Protein AF-A0A9N8PW43-F1 (afdb_monomer)

Solvent-accessible surface area (backbone atoms only — not comparable to full-atom values): 5631 Å² total; per-residue (Å²): 129,90,78,86,84,59,94,88,70,81,84,90,84,86,83,76,66,88,85,51,99,74,74,54,49,39,78,53,52,91,77,73,48,68,43,84,45,66,54,72,50,75,46,72,51,94,86,70,49,77,48,80,48,76,46,82,48,85,45,71,81,80,69,66,88,92,49,74,75,51,62,56,56,58,55,54,65,74,76,109

Secondary structure (DSSP, 8-state):
--SPPPTT--------GGGS-PPPPEEEETTTEEE-EEEEEEEE-TT--EEEEEEEE----PPPTT-HHHHHHHHHHTT-

Sequence (80 aa):
MDGSPSRGETIPIRLFLGGFDLTPTFREVNKKYSTRYYLSLVLIDEDARRYFKQSEIVLYRQAPEGVEAAQRQAKEIQMS

Structure (mmCIF, N/CA/C/O backbone):
data_AF-A0A9N8PW43-F1
#
_entry.id   AF-A0A9N8PW43-F1
#
loop_
_atom_site.group_PDB
_atom_site.id
_atom_site.type_symbol
_atom_site.label_atom_id
_atom_site.label_alt_id
_atom_site.label_comp_id
_atom_site.label_asym_id
_atom_site.label_entity_id
_atom_site.label_seq_id
_atom_site.pdbx_PDB_ins_code
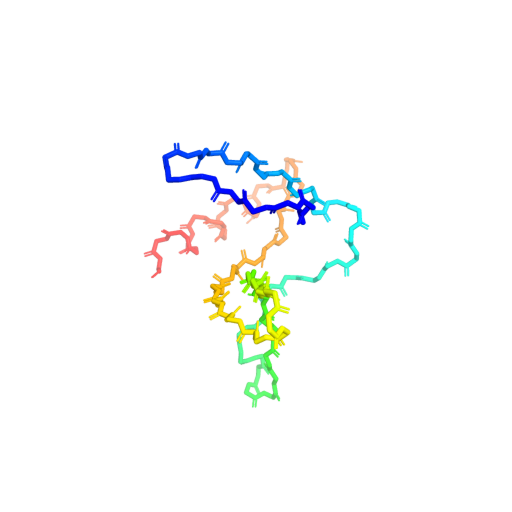_atom_site.Cartn_x
_atom_site.Cartn_y
_atom_site.Cartn_z
_atom_site.occupancy
_atom_site.B_iso_or_equiv
_atom_site.auth_seq_id
_atom_site.auth_comp_id
_atom_site.auth_asym_id
_atom_site.auth_atom_id
_atom_site.pdbx_PDB_model_num
ATOM 1 N N . MET A 1 1 ? 5.273 -4.828 -14.161 1.00 80.75 1 MET A N 1
ATOM 2 C CA . MET A 1 1 ? 5.231 -4.193 -15.488 1.00 80.75 1 MET A CA 1
ATOM 3 C C . MET A 1 1 ? 6.295 -4.889 -16.285 1.00 80.75 1 MET A C 1
ATOM 5 O O . MET A 1 1 ? 7.404 -4.999 -15.778 1.00 80.75 1 MET A O 1
ATOM 9 N N . ASP A 1 2 ? 5.933 -5.393 -17.452 1.00 84.06 2 ASP A N 1
ATOM 10 C CA . ASP A 1 2 ? 6.890 -6.068 -18.314 1.00 84.06 2 ASP A CA 1
ATOM 11 C C . ASP A 1 2 ? 7.515 -5.017 -19.231 1.00 84.06 2 ASP A C 1
ATOM 13 O O . ASP A 1 2 ? 6.801 -4.212 -19.831 1.00 84.06 2 ASP A O 1
ATOM 17 N N . GLY A 1 3 ? 8.845 -5.000 -19.291 1.00 84.25 3 GLY A N 1
ATOM 18 C CA . GLY A 1 3 ? 9.614 -4.036 -20.075 1.00 84.25 3 GLY A CA 1
ATOM 19 C C . GLY A 1 3 ? 10.268 -2.925 -19.250 1.00 84.25 3 GLY A C 1
ATOM 20 O O . GLY A 1 3 ? 9.880 -2.634 -18.117 1.00 84.25 3 GLY A O 1
ATOM 21 N N . SER A 1 4 ? 11.300 -2.325 -19.844 1.00 89.25 4 SER A N 1
ATOM 22 C CA . SER A 1 4 ? 12.067 -1.227 -19.256 1.00 89.25 4 SER A CA 1
ATOM 23 C C . SER A 1 4 ? 11.441 0.111 -19.661 1.00 89.25 4 SER A C 1
ATOM 25 O O . SER A 1 4 ? 11.346 0.377 -20.862 1.00 89.25 4 SER A O 1
ATOM 27 N N . PRO A 1 5 ? 10.978 0.940 -18.710 1.00 91.56 5 PRO A N 1
ATOM 28 C CA . PRO A 1 5 ? 10.384 2.229 -19.035 1.00 91.56 5 PRO A CA 1
ATOM 29 C C . PRO A 1 5 ? 11.443 3.227 -19.516 1.00 91.56 5 PRO A C 1
ATOM 31 O O . PRO A 1 5 ? 12.549 3.304 -18.972 1.00 91.56 5 PRO A O 1
ATOM 34 N N . SER A 1 6 ? 11.083 4.055 -20.494 1.00 93.50 6 SER A N 1
ATOM 35 C CA . SER A 1 6 ? 11.946 5.134 -20.985 1.00 93.50 6 SER A CA 1
ATOM 36 C C . SER A 1 6 ? 11.818 6.392 -20.124 1.00 93.50 6 SER A C 1
ATOM 38 O O . SER A 1 6 ? 10.804 6.652 -19.468 1.00 93.50 6 SER A O 1
ATOM 40 N N . ARG A 1 7 ? 12.847 7.246 -20.148 1.00 93.50 7 ARG A N 1
ATOM 41 C CA . ARG A 1 7 ? 12.810 8.529 -19.435 1.00 93.50 7 ARG A CA 1
ATOM 42 C C . ARG A 1 7 ? 11.631 9.379 -19.925 1.00 93.50 7 ARG A C 1
ATOM 44 O O . ARG A 1 7 ? 11.555 9.710 -21.101 1.00 93.50 7 ARG A O 1
ATOM 51 N N . GLY A 1 8 ? 10.782 9.802 -18.990 1.00 94.75 8 GLY A N 1
ATOM 52 C CA . GLY A 1 8 ? 9.624 10.662 -19.262 1.00 94.75 8 GLY A CA 1
ATOM 53 C C . GLY A 1 8 ? 8.312 9.906 -19.476 1.00 94.75 8 GLY A C 1
ATOM 54 O O . GLY A 1 8 ? 7.263 10.541 -19.557 1.00 94.75 8 GLY A O 1
ATOM 55 N N . GLU A 1 9 ? 8.337 8.574 -19.510 1.00 94.75 9 GLU A N 1
ATOM 56 C CA . GLU A 1 9 ? 7.114 7.779 -19.532 1.00 94.75 9 GLU A CA 1
ATOM 57 C C . GLU A 1 9 ? 6.350 7.888 -18.206 1.00 94.75 9 GLU A C 1
ATOM 59 O O . GLU A 1 9 ? 6.928 7.989 -17.122 1.00 94.75 9 GLU A O 1
ATOM 64 N N . THR A 1 10 ? 5.021 7.874 -18.297 1.00 93.94 10 THR A N 1
ATOM 65 C CA . THR A 1 10 ? 4.117 7.920 -17.146 1.00 93.94 10 THR A CA 1
ATOM 66 C C . THR A 1 10 ? 3.181 6.726 -17.208 1.00 93.94 10 THR A C 1
ATOM 68 O O . THR A 1 10 ? 2.454 6.551 -18.184 1.00 93.94 10 THR A O 1
ATOM 71 N N . ILE A 1 11 ? 3.177 5.918 -16.150 1.00 92.56 11 ILE A N 1
ATOM 72 C CA . ILE A 1 11 ? 2.352 4.712 -16.055 1.00 92.56 11 ILE A CA 1
ATOM 73 C C . ILE A 1 11 ? 1.209 4.986 -15.070 1.00 92.56 11 ILE A C 1
ATOM 75 O O . ILE A 1 11 ? 1.473 5.199 -13.883 1.00 92.56 11 ILE A O 1
ATOM 79 N N . PRO A 1 12 ? -0.058 5.001 -15.515 1.00 95.94 12 PRO A N 1
ATOM 80 C CA . PRO A 1 12 ? -1.185 5.190 -14.613 1.00 95.94 12 PRO A CA 1
ATOM 81 C C . PRO A 1 12 ? -1.413 3.937 -13.757 1.00 95.94 12 PRO A C 1
ATOM 83 O O . PRO A 1 12 ? -1.407 2.815 -14.259 1.00 95.94 12 PRO A O 1
ATOM 86 N N . ILE A 1 13 ? -1.667 4.132 -12.461 1.00 95.38 13 ILE A N 1
ATOM 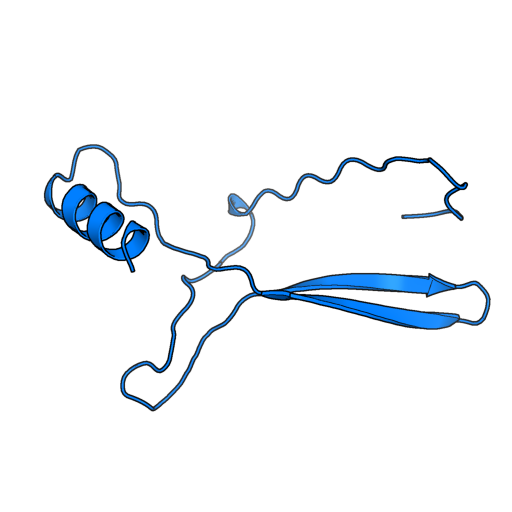87 C CA . ILE A 1 13 ? -1.940 3.049 -11.507 1.00 95.38 13 ILE A CA 1
ATOM 88 C C . ILE A 1 13 ? -3.331 3.254 -10.910 1.00 95.38 13 ILE A C 1
ATOM 90 O O . ILE A 1 13 ? -3.661 4.341 -10.437 1.00 95.38 13 ILE A O 1
ATOM 94 N N . ARG A 1 14 ? -4.145 2.194 -10.896 1.00 96.94 14 ARG A N 1
ATOM 95 C CA . ARG A 1 14 ? -5.436 2.160 -10.202 1.00 96.94 14 ARG A CA 1
ATOM 96 C C . ARG A 1 14 ? -5.559 0.860 -9.417 1.00 96.94 14 ARG A C 1
ATOM 98 O O . ARG A 1 14 ? -5.551 -0.215 -10.004 1.00 96.94 14 ARG A O 1
ATOM 105 N N . LEU A 1 15 ? -5.695 0.978 -8.099 1.00 95.88 15 LEU A N 1
ATOM 106 C CA . LEU A 1 15 ? -5.887 -0.143 -7.182 1.00 95.88 15 LEU A CA 1
ATOM 107 C C . LEU A 1 15 ? -7.201 0.056 -6.426 1.00 95.88 15 LEU A C 1
ATOM 109 O O . LEU A 1 15 ? -7.325 0.975 -5.620 1.00 95.88 15 LEU A O 1
ATOM 113 N N . PHE A 1 16 ? -8.191 -0.791 -6.698 1.00 97.00 16 PHE A N 1
ATOM 114 C CA . PHE A 1 16 ? -9.466 -0.759 -5.986 1.00 97.00 16 PHE A CA 1
ATOM 115 C C . PHE A 1 16 ? -9.367 -1.572 -4.698 1.00 97.00 16 PHE A C 1
ATOM 117 O O . PHE A 1 16 ? -9.072 -2.762 -4.736 1.00 97.00 16 PHE A O 1
ATOM 124 N N . LEU A 1 17 ? -9.651 -0.939 -3.559 1.00 96.44 17 LEU A N 1
ATOM 125 C CA . LEU A 1 17 ? -9.513 -1.582 -2.248 1.00 96.44 17 LEU A CA 1
ATOM 126 C C . LEU A 1 17 ? -10.652 -2.561 -1.917 1.00 96.44 17 LEU A C 1
ATOM 128 O O . LEU A 1 17 ? -10.462 -3.443 -1.091 1.00 96.44 17 LEU A O 1
ATOM 132 N N . GLY A 1 18 ? -11.812 -2.451 -2.575 1.00 95.56 18 GLY A N 1
ATOM 133 C CA . GLY A 1 18 ? -13.003 -3.25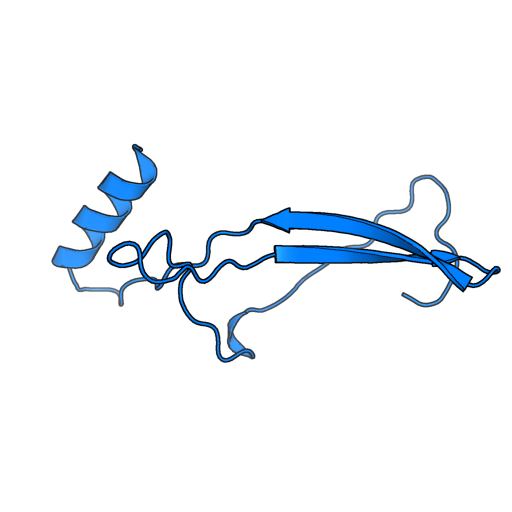6 -2.258 1.00 95.56 18 GLY A CA 1
ATOM 134 C C . GLY A 1 18 ? -12.887 -4.758 -2.547 1.00 95.56 18 GLY A C 1
ATOM 135 O O . GLY A 1 18 ? -13.711 -5.524 -2.063 1.00 95.56 18 GLY A O 1
ATOM 136 N N . GLY A 1 19 ? -11.882 -5.187 -3.318 1.00 94.94 19 GLY A N 1
ATOM 137 C CA . GLY A 1 19 ? -11.607 -6.608 -3.573 1.00 94.94 19 GLY A CA 1
ATOM 138 C C . GLY A 1 19 ? -10.737 -7.281 -2.507 1.00 94.94 19 GLY A C 1
ATOM 139 O O . GLY A 1 19 ? -10.452 -8.469 -2.625 1.00 94.94 19 GLY A O 1
ATOM 140 N N . PHE A 1 20 ? -10.289 -6.534 -1.496 1.00 96.75 20 PHE A N 1
ATOM 141 C CA . PHE A 1 20 ? -9.408 -7.021 -0.442 1.00 96.75 20 PHE A CA 1
ATOM 142 C C . PHE A 1 20 ? -10.125 -6.978 0.908 1.00 96.75 20 PHE A C 1
ATOM 144 O O . PHE A 1 20 ? -10.790 -5.994 1.233 1.00 96.75 20 PHE A O 1
ATOM 151 N N . ASP A 1 21 ? -9.941 -8.017 1.720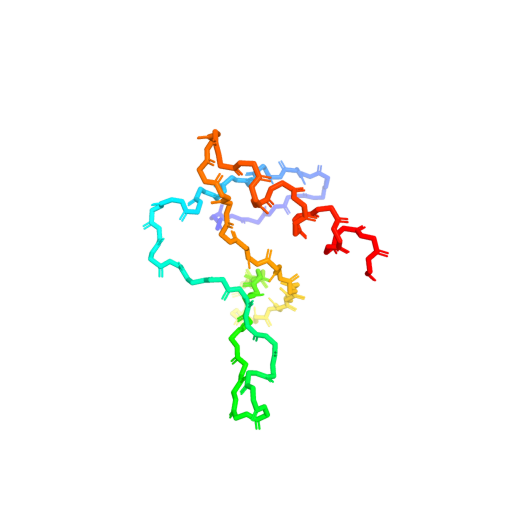 1.00 96.56 21 ASP A N 1
ATOM 152 C CA . ASP A 1 21 ? -10.435 -8.049 3.099 1.00 96.56 21 ASP A CA 1
ATOM 153 C C . ASP A 1 21 ? -9.492 -7.250 4.015 1.00 96.56 21 ASP A C 1
ATOM 155 O O . ASP A 1 21 ? -8.576 -7.782 4.646 1.00 96.56 21 ASP A O 1
ATOM 159 N N . LEU A 1 22 ? -9.638 -5.923 3.982 1.00 96.94 22 LEU A N 1
ATOM 160 C CA . LEU A 1 22 ? -8.796 -4.980 4.719 1.00 96.94 22 LEU A CA 1
ATOM 161 C C . LEU A 1 22 ? -9.461 -4.542 6.024 1.00 96.94 22 LEU A C 1
ATOM 163 O O . LEU A 1 22 ? -10.672 -4.324 6.100 1.00 96.94 22 LEU A O 1
ATOM 167 N N . THR A 1 23 ? -8.637 -4.309 7.042 1.00 97.50 23 THR A N 1
ATOM 168 C CA . THR A 1 23 ? -9.049 -3.646 8.279 1.00 97.50 23 THR A CA 1
ATOM 169 C C . THR A 1 23 ? -8.599 -2.178 8.264 1.00 97.50 23 THR A C 1
ATOM 171 O O . THR A 1 23 ? -7.781 -1.780 7.428 1.00 97.50 23 THR A O 1
ATOM 174 N N . PRO A 1 24 ? -9.146 -1.320 9.142 1.00 98.06 24 PRO A N 1
ATOM 175 C CA . PRO A 1 24 ? -8.606 0.020 9.342 1.00 98.06 24 PRO A CA 1
ATOM 176 C C . PRO A 1 24 ? -7.165 -0.013 9.865 1.00 98.06 24 PRO A C 1
ATOM 178 O O . PRO A 1 24 ? -6.728 -0.975 10.494 1.00 98.06 24 PRO A O 1
ATOM 181 N N . THR A 1 25 ? -6.439 1.084 9.679 1.00 98.38 25 THR A N 1
ATOM 182 C CA . THR A 1 25 ? -5.164 1.296 10.358 1.00 98.38 25 THR A CA 1
ATOM 183 C C . THR A 1 25 ? -5.412 1.462 11.858 1.00 98.38 25 THR A C 1
ATOM 185 O O . THR A 1 25 ? -6.174 2.327 12.288 1.00 98.38 25 THR A O 1
ATOM 188 N N . PHE A 1 26 ? -4.716 0.665 12.662 1.00 9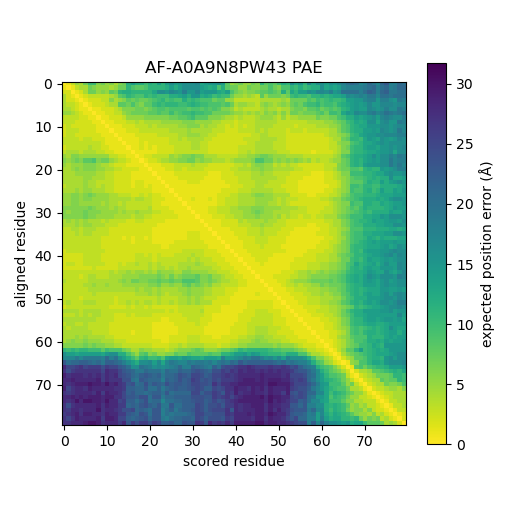7.81 26 PHE A N 1
ATOM 189 C CA . PHE A 1 26 ? -4.763 0.707 14.117 1.00 97.81 26 PHE A CA 1
ATOM 190 C C . PHE A 1 26 ? -3.407 1.155 14.661 1.00 97.81 26 PHE A C 1
ATOM 192 O O . PHE A 1 26 ? -2.390 0.505 14.415 1.00 97.81 26 PHE A O 1
ATOM 199 N N . ARG A 1 27 ? -3.377 2.261 15.407 1.00 96.88 27 ARG A N 1
ATOM 200 C CA . ARG A 1 27 ? -2.154 2.778 16.036 1.00 96.88 27 ARG A CA 1
ATOM 201 C C . ARG A 1 27 ? -2.208 2.532 17.540 1.00 96.88 27 ARG A C 1
ATOM 203 O O . ARG A 1 27 ? -3.103 3.036 18.205 1.00 96.88 27 ARG A O 1
ATOM 210 N N . GLU A 1 28 ? -1.257 1.746 18.040 1.00 97.12 28 GLU A N 1
ATOM 211 C CA . GLU A 1 28 ? -0.993 1.516 19.467 1.00 97.12 28 GLU A CA 1
ATOM 212 C C . GLU A 1 28 ? -2.236 1.146 20.298 1.00 97.12 28 GLU A C 1
ATOM 214 O O . GLU A 1 28 ? -2.470 1.676 21.386 1.00 97.12 28 GLU A O 1
ATOM 219 N N . VAL A 1 29 ? -3.036 0.193 19.814 1.00 97.38 29 VAL A N 1
ATOM 220 C CA . VAL A 1 29 ? -4.280 -0.230 20.471 1.00 97.38 29 VAL A CA 1
ATOM 221 C C . VAL A 1 29 ? -3.971 -0.771 21.859 1.00 97.38 29 VAL A C 1
ATOM 223 O O . VAL A 1 29 ? -3.377 -1.843 22.013 1.00 97.38 29 VAL A O 1
ATOM 226 N N . ASN A 1 30 ? -4.365 0.000 22.876 1.00 97.56 30 ASN A N 1
ATOM 227 C CA . ASN A 1 30 ? -4.080 -0.270 24.284 1.00 97.56 30 ASN A CA 1
ATOM 228 C C . ASN A 1 30 ? -2.592 -0.585 24.551 1.00 97.56 30 ASN A C 1
ATOM 230 O O . ASN A 1 30 ? -2.278 -1.412 25.403 1.00 97.56 30 ASN A O 1
ATOM 234 N N . LYS A 1 31 ? -1.672 0.008 23.773 1.00 96.75 31 LYS A N 1
ATOM 235 C CA . LYS A 1 31 ? -0.225 -0.285 23.815 1.00 96.75 31 LYS A CA 1
ATOM 236 C C . LYS A 1 31 ? 0.138 -1.767 23.611 1.00 96.75 31 LYS A C 1
ATOM 238 O O . LYS A 1 31 ? 1.212 -2.197 24.019 1.00 96.75 31 LYS A O 1
ATOM 243 N N . LYS A 1 32 ? -0.745 -2.563 23.001 1.00 98.19 32 LYS A N 1
ATOM 244 C CA . LYS A 1 32 ? -0.525 -4.001 22.769 1.00 98.19 32 LYS A CA 1
ATOM 245 C C . LYS A 1 32 ? -0.118 -4.309 21.337 1.00 98.19 32 LYS A C 1
ATOM 247 O O . LYS A 1 32 ? 0.721 -5.176 21.127 1.00 98.19 32 LYS A O 1
ATOM 252 N N . TYR A 1 33 ? -0.716 -3.633 20.359 1.00 97.88 33 TYR A N 1
ATOM 253 C CA . TYR A 1 33 ? -0.412 -3.872 18.951 1.00 97.88 33 TYR A CA 1
ATOM 254 C C . TYR A 1 33 ? -0.728 -2.659 18.071 1.00 97.88 33 TYR A C 1
ATOM 256 O O . TYR A 1 33 ? -1.441 -1.741 18.477 1.00 97.88 33 TYR A O 1
ATOM 264 N N . SER A 1 34 ? -0.217 -2.705 16.842 1.00 97.69 34 SER A N 1
ATOM 265 C CA . SER A 1 34 ? -0.555 -1.790 15.754 1.00 97.69 34 SER A CA 1
ATOM 266 C C . SER A 1 34 ? -0.775 -2.588 14.470 1.00 97.69 34 SER A C 1
ATOM 268 O O . SER A 1 34 ? -0.120 -3.604 14.244 1.00 97.69 34 SER A O 1
ATOM 270 N N . THR A 1 35 ? -1.650 -2.094 13.603 1.00 98.12 35 THR A N 1
ATOM 271 C CA . THR A 1 35 ? -1.882 -2.617 12.253 1.00 98.12 35 THR A CA 1
ATOM 272 C C . THR A 1 35 ? -1.712 -1.457 11.283 1.00 98.12 35 THR A C 1
ATOM 274 O O . THR A 1 35 ? -2.471 -0.493 11.330 1.00 98.12 35 THR A O 1
ATOM 277 N N . ARG A 1 36 ? -0.671 -1.510 10.447 1.00 98.06 36 ARG A N 1
ATOM 278 C CA . ARG A 1 36 ? -0.285 -0.438 9.517 1.00 98.06 36 ARG A CA 1
ATOM 279 C C . ARG A 1 36 ? -0.227 -0.991 8.103 1.00 98.06 36 ARG A C 1
ATOM 281 O O . ARG A 1 36 ? 0.197 -2.126 7.900 1.00 98.06 36 ARG A O 1
ATOM 288 N N . TYR A 1 37 ? -0.625 -0.168 7.144 1.00 98.38 37 TYR A N 1
ATOM 289 C CA . TYR A 1 37 ? -0.671 -0.519 5.733 1.00 98.38 37 TYR A CA 1
ATOM 290 C C . TYR A 1 37 ? 0.361 0.303 4.970 1.00 98.38 37 TYR A C 1
ATOM 292 O O . TYR A 1 37 ? 0.566 1.482 5.254 1.00 98.38 37 TYR A O 1
ATOM 300 N N . TYR A 1 38 ? 1.019 -0.323 3.998 1.00 98.00 38 TYR A N 1
ATOM 301 C CA . TYR A 1 38 ? 2.052 0.313 3.190 1.00 98.00 38 TYR A CA 1
ATOM 302 C C . TYR A 1 38 ? 1.820 0.008 1.718 1.00 98.00 38 TYR A C 1
ATOM 304 O O . TYR A 1 38 ? 1.578 -1.140 1.345 1.00 98.00 38 TYR A O 1
ATOM 312 N N . LEU A 1 39 ? 1.971 1.024 0.873 1.00 97.75 39 LEU A N 1
ATOM 313 C CA . LEU A 1 39 ? 2.219 0.816 -0.545 1.00 97.75 39 LEU A CA 1
ATOM 314 C C . LEU A 1 39 ? 3.711 0.545 -0.719 1.00 97.75 39 LEU A C 1
ATOM 316 O O . LEU A 1 39 ? 4.545 1.388 -0.384 1.00 97.75 39 LEU A O 1
ATOM 320 N N . SER A 1 40 ? 4.040 -0.645 -1.216 1.00 97.44 40 SER A N 1
ATOM 321 C CA . SER A 1 40 ? 5.415 -1.068 -1.470 1.00 97.44 40 SER A CA 1
ATOM 322 C C . SER A 1 40 ? 5.670 -1.094 -2.971 1.00 97.44 40 SER A C 1
ATOM 324 O O . SER A 1 40 ? 5.205 -1.992 -3.668 1.00 97.44 40 SER A O 1
ATOM 326 N N . LEU A 1 41 ? 6.427 -0.116 -3.462 1.00 95.69 41 LEU A N 1
ATOM 327 C CA . LEU A 1 41 ? 6.954 -0.121 -4.818 1.00 95.69 41 LEU A CA 1
ATOM 328 C C . LEU A 1 41 ? 8.220 -0.977 -4.852 1.00 95.69 41 LEU A C 1
ATOM 330 O O . LEU A 1 41 ? 9.164 -0.732 -4.096 1.00 95.69 41 LEU A O 1
ATOM 334 N N . VAL A 1 42 ? 8.226 -1.968 -5.739 1.00 96.12 42 VAL A N 1
ATOM 335 C CA . VAL A 1 42 ? 9.358 -2.866 -5.970 1.00 96.12 42 VAL A CA 1
ATOM 336 C C . VAL A 1 42 ? 9.769 -2.747 -7.429 1.00 96.12 42 VAL A C 1
ATOM 338 O O . VAL A 1 42 ? 8.941 -2.946 -8.317 1.00 96.12 42 VAL A O 1
ATOM 341 N N . LEU A 1 43 ? 11.038 -2.426 -7.663 1.00 94.25 43 LEU A N 1
ATOM 342 C CA . LEU A 1 43 ? 11.657 -2.428 -8.985 1.00 94.25 43 LEU A CA 1
ATOM 343 C C . LEU A 1 43 ? 12.698 -3.542 -9.022 1.00 94.25 43 LEU A C 1
ATOM 345 O O . LEU A 1 43 ? 13.459 -3.707 -8.067 1.00 94.25 43 LEU A O 1
ATOM 349 N N . ILE A 1 44 ? 12.711 -4.304 -10.108 1.00 95.12 44 ILE A N 1
ATOM 350 C CA . ILE A 1 44 ? 13.677 -5.372 -10.353 1.00 95.12 44 ILE A CA 1
ATOM 351 C C . ILE A 1 44 ? 14.358 -5.045 -11.674 1.00 95.12 44 ILE A C 1
ATOM 353 O O . ILE A 1 44 ? 13.662 -4.756 -12.647 1.00 95.12 44 ILE A O 1
ATOM 357 N N . ASP A 1 45 ? 15.686 -5.038 -11.686 1.00 93.94 45 ASP A N 1
ATOM 358 C CA . ASP A 1 45 ? 16.460 -4.825 -12.907 1.00 93.94 45 ASP A CA 1
ATOM 359 C C . ASP A 1 45 ? 16.882 -6.146 -13.571 1.00 93.94 45 ASP A C 1
ATOM 361 O O . ASP A 1 45 ? 16.539 -7.239 -13.113 1.00 93.94 45 ASP A O 1
ATOM 365 N N . GLU A 1 46 ? 17.624 -6.039 -14.673 1.00 94.44 46 GLU A N 1
ATOM 366 C CA . GLU A 1 46 ? 18.093 -7.178 -15.471 1.00 94.44 46 GLU A CA 1
ATOM 367 C C . GLU A 1 46 ? 19.081 -8.083 -14.712 1.00 94.44 46 GLU A C 1
ATOM 369 O O . GLU A 1 46 ? 19.103 -9.291 -14.936 1.00 94.44 46 GLU A O 1
ATOM 374 N N . ASP A 1 47 ? 19.825 -7.528 -13.748 1.00 96.50 47 ASP A N 1
ATOM 375 C CA . ASP A 1 47 ? 20.763 -8.256 -12.882 1.00 96.50 47 ASP A CA 1
ATOM 376 C C . ASP A 1 47 ? 20.065 -8.865 -11.643 1.00 96.50 47 ASP A C 1
ATOM 378 O O . ASP A 1 47 ? 20.719 -9.272 -10.679 1.00 96.50 47 ASP A O 1
ATOM 382 N N . ALA A 1 48 ? 18.725 -8.898 -11.629 1.00 95.19 48 ALA A N 1
ATOM 383 C CA . ALA A 1 48 ? 17.883 -9.336 -10.515 1.00 95.19 48 ALA A CA 1
ATOM 384 C C . ALA A 1 48 ? 18.077 -8.545 -9.202 1.00 95.19 48 ALA A C 1
ATOM 386 O O . ALA A 1 48 ? 17.672 -9.003 -8.123 1.00 95.19 48 ALA A O 1
ATOM 387 N N . ARG A 1 49 ? 18.643 -7.333 -9.263 1.00 97.12 49 ARG A N 1
ATOM 388 C CA . ARG A 1 49 ? 18.739 -6.430 -8.109 1.00 97.12 49 ARG A CA 1
ATOM 389 C C . ARG A 1 49 ? 17.372 -5.828 -7.826 1.00 97.12 49 ARG A C 1
ATOM 391 O O . ARG A 1 49 ? 16.622 -5.471 -8.731 1.00 97.12 49 ARG A O 1
ATOM 398 N N . ARG A 1 50 ? 17.044 -5.711 -6.538 1.00 97.44 50 ARG A N 1
ATOM 399 C CA . ARG A 1 50 ? 15.741 -5.227 -6.074 1.00 97.44 50 ARG A CA 1
ATOM 400 C C . ARG A 1 50 ? 15.874 -3.865 -5.409 1.00 97.44 50 ARG A C 1
ATOM 402 O O . ARG A 1 50 ? 16.627 -3.714 -4.449 1.00 97.44 50 ARG A O 1
ATOM 409 N N . TYR A 1 51 ? 15.084 -2.907 -5.874 1.00 96.75 51 TYR A N 1
ATOM 410 C CA . TYR A 1 51 ? 14.968 -1.574 -5.296 1.00 96.75 51 TYR A CA 1
ATOM 411 C C . TYR A 1 51 ? 13.582 -1.409 -4.686 1.00 96.75 51 TYR A C 1
ATOM 413 O O . TYR A 1 51 ? 12.574 -1.781 -5.290 1.00 96.75 51 TYR A O 1
ATOM 421 N N . PHE A 1 52 ? 13.530 -0.845 -3.482 1.00 97.06 52 PHE A N 1
ATOM 422 C CA . PHE A 1 52 ? 12.307 -0.763 -2.694 1.00 97.06 52 PHE A CA 1
ATOM 423 C C . PHE A 1 52 ? 12.017 0.677 -2.295 1.00 97.06 52 PHE A C 1
ATOM 425 O O . PHE A 1 52 ? 12.900 1.402 -1.835 1.00 97.06 52 PHE A O 1
ATOM 432 N N . LYS A 1 53 ? 10.748 1.070 -2.392 1.00 97.31 53 LYS A N 1
ATOM 433 C CA . LYS A 1 53 ? 10.236 2.280 -1.755 1.00 97.31 53 LYS A CA 1
ATOM 434 C C . LYS A 1 53 ? 8.899 1.976 -1.107 1.00 97.31 53 LYS A C 1
ATOM 436 O O . LYS A 1 53 ? 7.982 1.496 -1.763 1.00 97.31 53 LYS A O 1
ATOM 441 N N . GLN A 1 54 ? 8.791 2.281 0.180 1.00 98.06 54 GLN A N 1
ATOM 442 C CA . GLN A 1 54 ? 7.556 2.11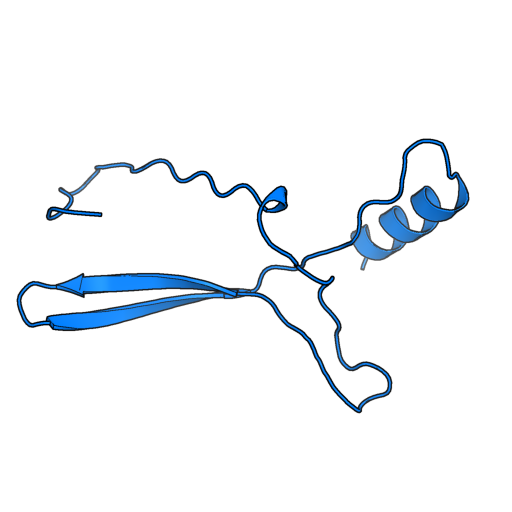8 0.937 1.00 98.06 54 GLN A CA 1
ATOM 443 C C . GLN A 1 54 ? 6.995 3.478 1.339 1.00 98.06 54 GLN A C 1
ATOM 445 O O . GLN A 1 54 ? 7.743 4.396 1.688 1.00 98.06 54 GLN A O 1
ATOM 450 N N . SER A 1 55 ? 5.674 3.593 1.281 1.00 97.94 55 SER A N 1
ATOM 451 C CA . SER A 1 55 ? 4.913 4.731 1.785 1.00 97.94 55 SER A CA 1
ATOM 452 C C . SER A 1 55 ? 3.772 4.197 2.640 1.00 97.94 55 SER A C 1
ATOM 454 O O . SER A 1 55 ? 3.025 3.323 2.200 1.00 97.94 55 SER A O 1
ATOM 456 N N . GLU A 1 56 ? 3.682 4.660 3.885 1.00 97.81 56 GLU A N 1
ATOM 457 C CA . GLU A 1 56 ? 2.568 4.299 4.758 1.00 97.81 56 GLU A CA 1
ATOM 458 C C . GLU A 1 56 ? 1.276 4.931 4.240 1.00 97.81 56 GLU A C 1
ATOM 460 O O . GLU A 1 56 ? 1.256 6.104 3.869 1.00 97.81 56 GLU A O 1
ATOM 465 N N . ILE A 1 57 ? 0.194 4.159 4.271 1.00 97.56 57 ILE A N 1
ATOM 466 C CA . ILE A 1 57 ? -1.158 4.642 4.015 1.00 97.56 57 ILE A CA 1
ATOM 467 C C . ILE A 1 57 ? -2.036 4.412 5.244 1.00 97.56 57 ILE A C 1
ATOM 469 O O . ILE A 1 57 ? -1.894 3.428 5.975 1.00 97.56 57 ILE A O 1
ATOM 473 N N . VAL A 1 58 ? -2.965 5.337 5.471 1.00 97.50 58 VAL A N 1
ATOM 474 C CA . VAL A 1 58 ? -3.949 5.232 6.548 1.00 97.50 58 VAL A CA 1
ATOM 475 C C . VAL A 1 58 ? -5.263 4.760 5.948 1.00 97.50 58 VAL A C 1
ATOM 477 O O . VAL A 1 58 ? -5.874 5.466 5.149 1.00 97.50 58 VAL A O 1
ATOM 480 N N . LEU A 1 59 ? -5.689 3.559 6.330 1.00 97.38 59 LEU A N 1
ATOM 481 C CA . LEU A 1 59 ? -7.001 3.032 5.984 1.00 97.38 59 LEU A CA 1
ATOM 482 C C . LEU A 1 59 ? -7.982 3.354 7.107 1.00 97.38 59 LEU A C 1
ATOM 484 O O . LEU A 1 59 ? -7.668 3.187 8.284 1.00 97.38 59 LEU A O 1
ATOM 488 N N . TYR A 1 60 ? -9.187 3.784 6.753 1.00 95.94 60 TYR A N 1
ATOM 489 C CA . TYR A 1 60 ? -10.257 4.035 7.708 1.00 95.94 60 TYR A CA 1
ATOM 490 C C . TYR A 1 60 ? -11.572 3.470 7.180 1.00 95.94 60 TYR A C 1
ATO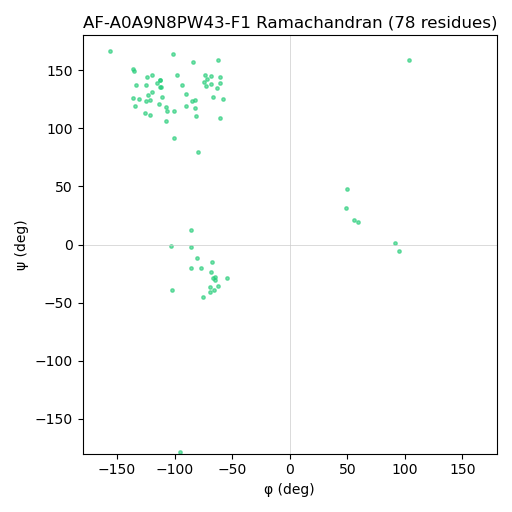M 492 O O . TYR A 1 60 ? -11.795 3.364 5.973 1.00 95.94 60 TYR A O 1
ATOM 500 N N . ARG A 1 61 ? -12.453 3.081 8.102 1.00 94.50 61 ARG A N 1
ATOM 501 C CA . ARG A 1 61 ? -13.796 2.632 7.750 1.00 94.50 61 ARG A CA 1
ATOM 502 C C . ARG A 1 61 ? -14.668 3.861 7.540 1.00 94.50 61 ARG A C 1
ATOM 504 O O . ARG A 1 61 ? -14.975 4.563 8.499 1.00 94.50 61 ARG A O 1
ATOM 511 N N . GLN A 1 62 ? -15.063 4.104 6.296 1.00 90.00 62 GLN A N 1
ATOM 512 C CA . GLN A 1 62 ? -16.060 5.123 5.996 1.00 90.00 62 GLN A CA 1
ATOM 513 C C . GLN A 1 62 ? -17.385 4.739 6.661 1.00 90.00 62 GLN A C 1
ATOM 515 O O . GLN A 1 62 ? -17.809 3.582 6.612 1.00 90.00 62 GLN A O 1
ATOM 520 N N . ALA A 1 63 ? -18.027 5.709 7.300 1.00 86.50 63 ALA A N 1
ATOM 521 C CA . ALA A 1 63 ? -19.331 5.489 7.893 1.00 86.50 63 ALA A CA 1
ATOM 522 C C . ALA A 1 63 ? -20.421 5.400 6.819 1.00 86.50 63 ALA A C 1
ATOM 524 O O . ALA A 1 63 ? -20.330 6.113 5.815 1.00 86.50 63 ALA A O 1
ATOM 525 N N . PRO A 1 64 ? -21.449 4.563 7.031 1.00 87.12 64 PRO A N 1
ATOM 526 C CA . PRO A 1 64 ? -22.594 4.519 6.135 1.00 87.12 64 PRO A CA 1
ATOM 527 C C . PRO A 1 64 ? -23.296 5.881 6.090 1.00 87.12 64 PRO A C 1
ATOM 529 O O . PRO A 1 64 ? -23.372 6.600 7.092 1.00 87.12 64 PRO A O 1
ATOM 532 N N . GLU A 1 65 ? -23.799 6.239 4.910 1.00 81.50 65 GLU A N 1
ATOM 533 C CA . GLU A 1 65 ? -24.557 7.473 4.713 1.00 81.50 65 GLU A CA 1
ATOM 534 C C . GLU A 1 65 ? -25.823 7.472 5.587 1.00 81.50 65 GLU A C 1
ATOM 536 O O . GLU A 1 65 ? -26.479 6.445 5.750 1.00 81.50 65 GLU A O 1
ATOM 541 N N . GLY A 1 66 ? -26.147 8.621 6.188 1.00 69.69 66 GLY A N 1
ATOM 542 C CA . GLY A 1 66 ? -27.319 8.777 7.062 1.00 69.69 66 GLY A CA 1
ATOM 543 C C . GLY A 1 66 ? -27.082 8.528 8.557 1.00 69.69 66 GLY A C 1
ATOM 544 O O . GLY A 1 66 ? -28.015 8.670 9.342 1.00 69.69 66 GLY A O 1
ATOM 545 N N . VAL A 1 67 ? -25.853 8.216 8.989 1.00 66.12 67 VAL A N 1
ATOM 546 C CA . VAL A 1 67 ? -25.511 8.099 10.420 1.00 66.12 67 VAL A CA 1
ATOM 547 C C . VAL A 1 67 ? -24.795 9.370 10.900 1.00 66.12 67 VAL A C 1
ATOM 549 O O . VAL A 1 67 ? -23.571 9.484 10.826 1.00 66.12 67 VAL A O 1
ATOM 552 N N . GLU A 1 68 ? -25.563 10.340 11.411 1.00 60.22 68 GLU A N 1
ATOM 553 C CA . GLU A 1 68 ? -25.084 11.669 11.854 1.00 60.22 68 GLU A CA 1
ATOM 554 C C . GLU A 1 68 ? -23.946 11.616 12.894 1.00 60.22 68 GLU A C 1
ATOM 556 O O . GLU A 1 68 ? -23.086 12.499 12.938 1.00 60.22 68 GLU A O 1
ATOM 561 N N . ALA A 1 69 ? -23.889 10.561 13.714 1.00 60.03 69 ALA A N 1
ATOM 562 C CA . ALA A 1 69 ? -22.860 10.396 14.742 1.00 60.03 69 ALA A CA 1
ATOM 563 C C . ALA A 1 69 ? -21.442 10.237 14.159 1.00 60.03 69 ALA A C 1
ATOM 565 O O . ALA A 1 69 ? -20.466 10.673 14.768 1.00 60.03 69 ALA A O 1
ATOM 566 N N . ALA A 1 70 ? -21.315 9.662 12.962 1.00 55.81 70 ALA A N 1
ATOM 567 C CA . ALA A 1 70 ? -20.015 9.368 12.372 1.00 55.81 70 ALA A CA 1
ATOM 568 C C . ALA A 1 70 ? -19.398 10.551 11.604 1.00 55.81 70 ALA A C 1
ATOM 570 O O . ALA A 1 70 ? -18.180 10.628 11.441 1.00 55.81 70 ALA A O 1
ATOM 571 N N . GLN A 1 71 ? -20.223 11.521 11.198 1.00 55.22 71 GLN A N 1
ATOM 572 C CA . GLN A 1 71 ? -19.766 12.762 10.562 1.00 55.22 71 GLN A CA 1
ATOM 573 C C . GLN A 1 71 ? -18.987 13.667 11.534 1.00 55.22 71 GLN A C 1
ATOM 575 O O . GLN A 1 71 ? -18.164 14.474 11.099 1.00 55.22 71 GLN A O 1
ATOM 580 N N . ARG A 1 72 ? -19.208 13.520 12.849 1.00 61.09 72 ARG A N 1
ATOM 581 C CA . ARG A 1 72 ? -18.483 14.270 13.890 1.00 61.09 72 ARG A CA 1
ATOM 582 C C . ARG A 1 72 ? -17.055 13.749 14.084 1.00 61.09 72 ARG A C 1
ATOM 584 O O . ARG A 1 72 ? -16.123 14.544 14.056 1.00 61.09 72 ARG A O 1
ATOM 591 N N . GLN A 1 73 ? -16.874 12.427 14.157 1.00 58.12 73 GLN A N 1
ATOM 592 C CA . GLN A 1 73 ? -15.549 11.803 14.309 1.00 58.12 73 GLN A CA 1
ATOM 593 C C . GLN A 1 73 ? -14.633 12.021 13.097 1.00 58.12 73 GLN A C 1
ATOM 595 O O . GLN A 1 73 ? -13.445 12.280 13.268 1.00 58.12 73 GLN A O 1
ATOM 600 N N . ALA A 1 74 ? -15.168 11.960 11.871 1.00 58.44 74 ALA A N 1
ATOM 601 C CA . ALA A 1 74 ? -14.369 12.198 10.666 1.00 58.44 74 ALA A CA 1
ATOM 602 C C . ALA A 1 74 ? -13.782 1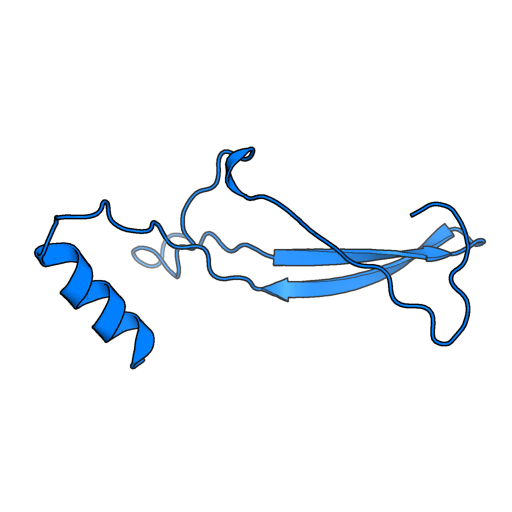3.623 10.622 1.00 58.44 74 ALA A C 1
ATOM 604 O O . ALA A 1 74 ? -12.647 13.802 10.189 1.00 58.44 74 ALA A O 1
ATOM 605 N N . LYS A 1 75 ? -14.520 14.626 11.123 1.00 58.03 75 LYS A N 1
ATOM 606 C CA . LYS A 1 75 ? -14.041 16.014 11.226 1.00 58.03 75 LYS A CA 1
ATOM 607 C C . LYS A 1 75 ? -12.939 16.194 12.269 1.00 58.03 75 LYS A C 1
ATOM 609 O O . LYS A 1 75 ? -12.027 16.976 12.034 1.00 58.03 75 LYS A O 1
ATOM 614 N N . GLU A 1 76 ? -13.008 15.490 13.395 1.00 57.12 76 GLU A N 1
ATOM 615 C CA . GLU A 1 76 ? -11.987 15.580 14.448 1.00 57.12 76 GLU A CA 1
ATOM 616 C C . GLU A 1 76 ? -10.656 14.961 14.009 1.00 57.12 76 GLU A C 1
ATOM 618 O O . GLU A 1 76 ? -9.609 15.564 14.220 1.00 57.12 76 GLU A O 1
ATOM 623 N N . ILE A 1 77 ? -10.696 13.822 13.310 1.00 58.47 77 ILE A N 1
ATOM 624 C CA . ILE A 1 77 ? -9.495 13.147 12.786 1.00 58.47 77 ILE A CA 1
ATOM 625 C C . ILE A 1 77 ? -8.808 13.973 11.685 1.00 58.47 77 ILE A C 1
ATOM 627 O O . ILE A 1 77 ? -7.599 13.887 11.511 1.00 58.47 77 ILE A O 1
ATOM 631 N N . GLN A 1 78 ? -9.559 14.780 10.933 1.00 52.09 78 GLN A N 1
ATOM 632 C CA . GLN A 1 78 ? -9.011 15.610 9.854 1.00 52.09 78 GLN A CA 1
ATOM 633 C C . GLN A 1 78 ? -8.365 16.918 10.351 1.00 52.09 78 GLN A C 1
ATOM 635 O O . GLN A 1 78 ? -7.693 17.592 9.573 1.00 52.09 78 GLN A O 1
ATOM 640 N N . MET A 1 79 ? -8.573 17.285 11.622 1.00 49.72 79 MET A N 1
ATOM 641 C CA . MET A 1 79 ? -8.025 18.494 12.259 1.00 49.72 79 MET A CA 1
ATOM 642 C C . MET A 1 79 ? -6.831 18.220 13.193 1.00 49.72 79 MET A C 1
ATOM 644 O O . MET A 1 79 ? -6.281 19.168 13.753 1.00 49.72 79 MET A O 1
ATOM 648 N N . SER A 1 80 ? -6.432 16.956 13.359 1.00 41.94 80 SER A N 1
ATOM 649 C CA . SER A 1 80 ? -5.281 16.511 14.162 1.00 41.94 80 SER A CA 1
ATOM 650 C C . SER A 1 80 ? -4.182 15.925 13.287 1.00 41.94 80 SER A C 1
ATOM 652 O O . SER A 1 80 ? -3.000 16.244 13.527 1.00 41.94 80 SER A O 1
#

Nearest PDB structures (foldseek):
  7blo-assembly1_J  TM=9.630E-01  e=1.483E-04  Homo sapiens
  6g13-assembly1_A  TM=3.440E-01  e=2.494E+00  Middle East respiratory syndrome-related coronavirus
  1vde-assembly1_A  TM=2.442E-01  e=3.406E+00  Saccharomyces cerevisiae
  9c3c-assembly1_d  TM=2.430E-01  e=2.825E+00  Oryctolagus cuniculus
  8yt8-assembly1_B  TM=1.903E-01  e=5.271E+00  Mus musculus

Foldseek 3Di:
DPDDDDPPDDDDDDDDCVVDPDDFWADCDVVPDTDWDWDWDWDADPVRDIDIDIDTDGGDDDDDPPPPVVVVVVVVVVVD

Radius of gyration: 18.36 Å; Cα contacts (8 Å, |Δi|>4): 62; chains: 1; bounding box: 48×28×45 Å

pLDDT: mean 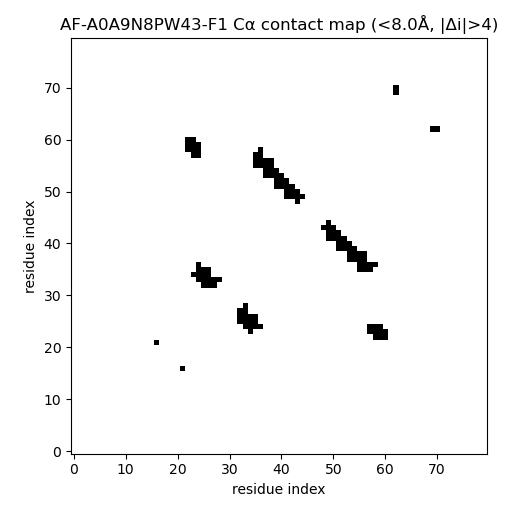88.01, std 15.36, range [41.94, 98.38]

Mean predicted aligned error: 8.28 Å

Organism: NCBI:txid2773716

InterPro domains:
  IPR014752 Arrestin-like, C-terminal domain superfamily [G3DSA:2.60.40.640] (1-80)
  IPR028934 Vacuolar protein sorting protein 26 related [PF03643] (1-47)
  IPR028934 Vacuolar protein sorting protein 26 related [PTHR12233] (1-63)